Protein AF-Q93AT0-F1 (afdb_monomer_lite)

Structure (mmCIF, N/CA/C/O backbone):
data_AF-Q93AT0-F1
#
_entry.id   AF-Q93AT0-F1
#
loop_
_atom_site.group_PDB
_atom_site.id
_atom_site.type_symbol
_atom_site.label_atom_id
_atom_site.label_alt_id
_atom_site.label_comp_id
_atom_site.label_asym_id
_atom_site.label_entity_id
_atom_site.label_seq_id
_atom_site.pdbx_PDB_ins_code
_atom_site.Cartn_x
_atom_site.Cartn_y
_atom_site.Cartn_z
_atom_site.occupancy
_atom_site.B_iso_or_equiv
_atom_site.auth_seq_id
_atom_site.auth_comp_id
_atom_site.auth_asym_id
_atom_site.auth_atom_id
_atom_site.pdbx_PDB_model_num
ATOM 1 N N . MET A 1 1 ? 16.546 -4.345 -29.088 1.00 48.41 1 MET A N 1
ATOM 2 C CA . MET A 1 1 ? 15.826 -3.718 -27.964 1.00 48.41 1 MET A CA 1
ATOM 3 C C . MET A 1 1 ? 16.882 -3.041 -27.112 1.00 48.41 1 MET A C 1
ATOM 5 O O . MET A 1 1 ? 17.899 -3.671 -26.851 1.00 48.41 1 MET A O 1
ATOM 9 N N . SER A 1 2 ? 16.744 -1.742 -26.858 1.00 53.97 2 SER A N 1
ATOM 10 C CA . SER A 1 2 ? 17.740 -0.960 -26.116 1.00 53.97 2 SER A CA 1
ATOM 11 C C . SER A 1 2 ? 17.658 -1.329 -24.639 1.00 53.97 2 SER A C 1
ATOM 13 O O . SER A 1 2 ? 16.603 -1.132 -24.048 1.00 53.97 2 SER A O 1
ATOM 15 N N . PHE A 1 3 ? 18.753 -1.814 -24.052 1.00 60.50 3 PHE A N 1
ATOM 16 C CA . PHE A 1 3 ? 18.858 -2.118 -22.617 1.00 60.50 3 PHE A CA 1
ATOM 17 C C . PHE A 1 3 ? 18.439 -0.948 -21.702 1.00 60.50 3 PHE A C 1
ATOM 19 O O . PHE A 1 3 ? 18.076 -1.178 -20.560 1.00 60.50 3 PHE A O 1
ATOM 26 N N . GLY A 1 4 ? 18.452 0.297 -22.195 1.00 66.62 4 GLY A N 1
ATOM 27 C CA . GLY A 1 4 ? 18.041 1.465 -21.410 1.00 66.62 4 GLY A CA 1
ATOM 28 C C . GLY A 1 4 ? 16.530 1.609 -21.192 1.00 66.62 4 GLY A C 1
ATOM 29 O O . GLY A 1 4 ? 16.137 2.235 -20.219 1.00 66.62 4 GLY A O 1
ATOM 30 N N . ALA A 1 5 ? 15.687 1.033 -22.056 1.00 72.88 5 ALA A N 1
ATOM 31 C CA . ALA A 1 5 ? 14.231 1.139 -21.902 1.00 72.88 5 ALA A CA 1
ATOM 32 C C . ALA A 1 5 ? 13.705 0.234 -20.775 1.00 72.88 5 ALA A C 1
ATOM 34 O O . ALA A 1 5 ? 12.802 0.624 -20.048 1.00 72.88 5 ALA A O 1
ATOM 35 N N . ASP A 1 6 ? 14.298 -0.951 -20.601 1.00 83.00 6 ASP A N 1
ATOM 36 C CA . ASP A 1 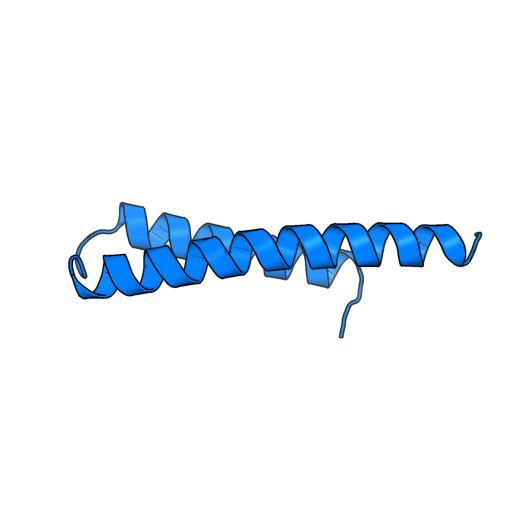6 ? 13.912 -1.877 -19.529 1.00 83.00 6 ASP A CA 1
ATOM 37 C C . ASP A 1 6 ? 14.316 -1.332 -18.144 1.00 83.00 6 ASP A C 1
ATOM 39 O O . ASP A 1 6 ? 13.591 -1.516 -17.169 1.00 83.00 6 ASP A O 1
ATOM 43 N N . GLU A 1 7 ? 15.441 -0.611 -18.059 1.00 86.31 7 GLU A N 1
ATOM 44 C CA . GLU A 1 7 ? 15.901 0.045 -16.827 1.00 86.31 7 GLU A CA 1
ATOM 45 C C . GLU A 1 7 ? 15.032 1.255 -16.449 1.00 86.31 7 GLU A C 1
ATOM 47 O O . GLU A 1 7 ? 14.712 1.430 -15.279 1.00 86.31 7 GLU A O 1
ATOM 52 N N . GLU A 1 8 ? 14.597 2.062 -17.421 1.00 89.19 8 GLU A N 1
ATOM 53 C CA . GLU A 1 8 ? 13.664 3.174 -17.182 1.00 89.19 8 GLU A CA 1
ATOM 54 C C . GLU A 1 8 ? 12.326 2.666 -16.622 1.00 89.19 8 GLU A C 1
ATOM 56 O O . GLU A 1 8 ? 11.875 3.135 -15.581 1.00 89.19 8 GLU A O 1
ATOM 61 N N . ILE A 1 9 ? 11.753 1.624 -17.236 1.00 89.94 9 ILE A N 1
ATOM 62 C CA . ILE A 1 9 ? 10.501 1.012 -16.765 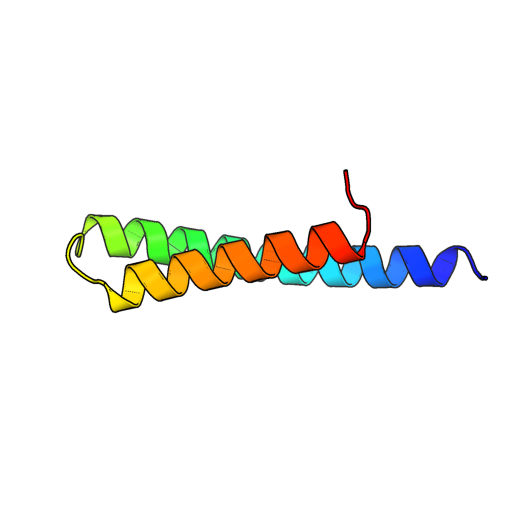1.00 89.94 9 ILE A CA 1
ATOM 63 C C . ILE A 1 9 ? 10.680 0.396 -15.368 1.00 89.94 9 ILE A C 1
ATOM 65 O O . ILE A 1 9 ? 9.784 0.498 -14.528 1.00 89.94 9 ILE A O 1
ATOM 69 N N . LEU A 1 10 ? 11.824 -0.244 -15.098 1.00 90.94 10 LEU A N 1
ATOM 70 C CA . LEU A 1 10 ? 12.122 -0.779 -13.770 1.00 90.94 10 LEU A CA 1
ATOM 71 C C . LEU A 1 10 ? 12.170 0.335 -12.720 1.00 90.94 10 LEU A C 1
ATOM 73 O O . LEU A 1 10 ? 11.615 0.166 -11.638 1.00 90.94 10 LEU A O 1
ATOM 77 N N . GLN A 1 11 ? 12.814 1.461 -13.025 1.00 92.69 11 GLN A N 1
ATOM 78 C CA . GLN A 1 11 ? 12.909 2.583 -12.094 1.00 92.69 11 GLN A CA 1
ATOM 79 C C . GLN A 1 11 ? 11.547 3.223 -11.829 1.00 92.69 11 GLN A C 1
ATOM 81 O O . GLN A 1 11 ? 11.221 3.466 -10.667 1.00 92.69 11 GLN A O 1
ATOM 86 N N . ASP A 1 12 ? 10.729 3.416 -12.864 1.00 93.56 12 ASP A N 1
ATOM 87 C CA . ASP A 1 12 ? 9.359 3.916 -12.711 1.00 93.56 12 ASP A CA 1
ATOM 88 C C . ASP A 1 12 ? 8.532 2.995 -11.805 1.00 93.56 12 ASP A C 1
ATOM 90 O O . ASP A 1 12 ? 7.875 3.457 -10.871 1.00 93.56 12 ASP A O 1
ATOM 94 N N . PHE A 1 13 ? 8.633 1.677 -12.010 1.00 94.31 13 PHE A N 1
ATOM 95 C CA . PHE A 1 13 ? 7.975 0.704 -11.141 1.00 94.31 13 PHE A CA 1
ATOM 96 C C . PHE A 1 13 ? 8.480 0.761 -9.700 1.00 94.31 13 PHE A C 1
ATOM 98 O O . PHE A 1 13 ? 7.673 0.674 -8.779 1.00 94.31 13 PHE A O 1
ATOM 105 N N . LEU A 1 14 ? 9.791 0.882 -9.474 1.00 95.31 14 LEU A N 1
ATOM 106 C CA . LEU A 1 14 ? 10.344 0.950 -8.118 1.00 95.31 14 LEU A CA 1
ATOM 107 C C . LEU A 1 14 ? 9.861 2.200 -7.371 1.00 95.31 14 LEU A C 1
ATOM 109 O O . LEU A 1 14 ? 9.582 2.113 -6.174 1.00 95.31 14 LEU A O 1
ATOM 113 N N . VAL A 1 15 ? 9.729 3.332 -8.068 1.00 96.94 15 VAL A N 1
ATOM 114 C CA . VAL A 1 15 ? 9.161 4.564 -7.506 1.00 96.94 15 VAL A CA 1
ATOM 115 C C . VAL A 1 15 ? 7.686 4.361 -7.156 1.00 96.94 15 VAL A C 1
ATOM 117 O O . VAL A 1 15 ? 7.316 4.541 -5.998 1.00 96.94 15 VAL A O 1
ATOM 120 N N . GLU A 1 16 ? 6.864 3.902 -8.104 1.00 96.56 16 GLU A N 1
ATOM 121 C CA . GLU A 1 16 ? 5.428 3.672 -7.880 1.00 96.56 16 GLU A CA 1
ATOM 122 C C . GLU A 1 16 ? 5.179 2.633 -6.771 1.00 96.56 16 GLU A C 1
ATOM 124 O O . GLU A 1 16 ? 4.341 2.826 -5.889 1.00 96.56 16 GLU A O 1
ATOM 129 N N . ALA A 1 17 ? 5.937 1.534 -6.765 1.00 97.12 17 ALA A N 1
ATOM 130 C CA . ALA A 1 17 ? 5.848 0.515 -5.727 1.00 97.12 17 ALA A CA 1
ATOM 131 C C . ALA A 1 17 ? 6.220 1.078 -4.350 1.00 97.12 17 ALA A C 1
ATOM 133 O O . ALA A 1 17 ? 5.575 0.727 -3.363 1.00 97.12 17 ALA A O 1
ATOM 134 N N . GLY A 1 18 ? 7.226 1.954 -4.278 1.00 97.56 18 GLY A N 1
ATOM 135 C CA . GLY A 1 18 ? 7.602 2.652 -3.051 1.00 97.56 18 GLY A CA 1
ATOM 136 C C . GLY A 1 18 ? 6.461 3.501 -2.492 1.00 97.56 18 GLY A C 1
ATOM 137 O O . GLY A 1 18 ? 6.117 3.356 -1.321 1.00 97.56 18 GLY A O 1
ATOM 138 N N . GLU A 1 19 ? 5.825 4.311 -3.339 1.00 98.25 19 GLU A N 1
ATOM 139 C CA . GLU A 1 19 ? 4.684 5.158 -2.959 1.00 98.25 19 GLU A CA 1
ATOM 140 C C . GLU A 1 19 ? 3.488 4.323 -2.475 1.00 98.25 19 GLU A C 1
ATOM 142 O O . GLU A 1 19 ? 2.886 4.613 -1.438 1.00 98.25 19 GLU A O 1
ATOM 147 N N . ILE A 1 20 ? 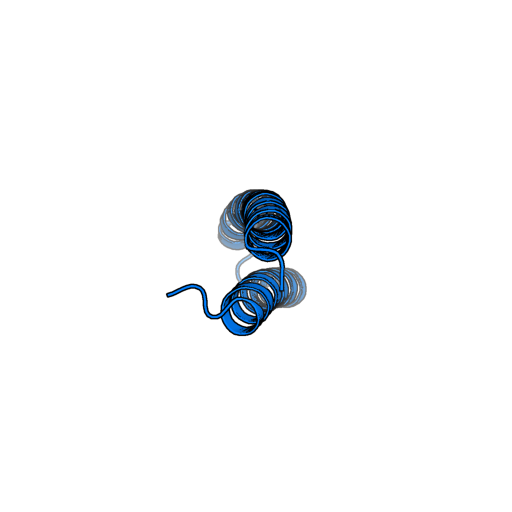3.173 3.228 -3.179 1.00 98.12 20 ILE A N 1
ATOM 148 C CA . ILE A 1 20 ? 2.101 2.312 -2.768 1.00 98.12 20 ILE A CA 1
ATOM 149 C C . ILE A 1 20 ? 2.429 1.667 -1.416 1.00 98.12 20 ILE A C 1
ATOM 151 O O . ILE A 1 20 ? 1.547 1.539 -0.568 1.00 98.12 20 ILE A O 1
ATOM 155 N N . LEU A 1 21 ? 3.676 1.243 -1.194 1.00 98.19 21 LEU A N 1
ATOM 156 C CA . LEU A 1 21 ? 4.090 0.613 0.062 1.00 98.19 21 LEU A CA 1
ATOM 157 C C . LEU A 1 21 ? 4.061 1.588 1.245 1.00 98.19 21 LEU A C 1
ATOM 159 O O . LEU A 1 21 ? 3.684 1.181 2.345 1.00 98.19 21 LEU A O 1
ATOM 163 N N . GLU A 1 22 ? 4.402 2.859 1.030 1.00 98.44 22 GLU A N 1
ATOM 164 C CA . GLU A 1 22 ? 4.270 3.907 2.045 1.00 98.44 22 GLU A CA 1
ATOM 165 C C . GLU A 1 22 ? 2.800 4.090 2.447 1.00 98.44 22 GLU A C 1
ATOM 167 O O . GLU A 1 22 ? 2.463 3.978 3.628 1.00 98.44 22 GLU A O 1
ATOM 172 N N . GLN A 1 23 ? 1.899 4.218 1.467 1.00 98.38 23 GLN A N 1
ATOM 173 C CA . GLN A 1 23 ? 0.459 4.294 1.722 1.00 98.38 23 GLN A CA 1
ATOM 174 C C . GLN A 1 23 ? -0.069 3.042 2.445 1.00 98.38 23 GLN A C 1
ATOM 176 O O . GLN A 1 23 ? -0.875 3.141 3.373 1.00 98.38 23 GLN A O 1
ATOM 181 N N . LEU A 1 24 ? 0.372 1.847 2.039 1.00 98.56 24 LEU A N 1
ATOM 182 C CA . LEU A 1 24 ? -0.028 0.593 2.681 1.00 98.56 24 LEU A CA 1
ATOM 183 C C . LEU A 1 24 ? 0.411 0.537 4.145 1.00 98.56 24 LEU A C 1
ATOM 185 O O . LEU A 1 24 ? -0.337 0.025 4.977 1.00 98.56 24 LEU A O 1
ATOM 189 N N . SER A 1 25 ? 1.591 1.069 4.472 1.00 98.25 25 SER A N 1
ATOM 190 C CA . SER A 1 25 ? 2.069 1.151 5.852 1.00 98.25 25 SER A CA 1
ATOM 191 C C . SER A 1 25 ? 1.127 1.991 6.718 1.00 98.25 25 SER A C 1
ATOM 193 O O . SER A 1 25 ? 0.758 1.565 7.811 1.00 98.25 25 SER A O 1
ATOM 195 N N . GLU A 1 26 ? 0.690 3.153 6.230 1.00 98.38 26 GLU A N 1
ATOM 196 C CA . GLU A 1 26 ? -0.268 4.005 6.947 1.00 98.38 26 GLU A CA 1
ATOM 197 C C . GLU A 1 26 ? -1.623 3.310 7.132 1.00 98.38 26 GLU A C 1
ATOM 199 O O . GLU A 1 26 ? -2.178 3.295 8.231 1.00 98.38 26 GLU A O 1
ATOM 204 N N . GLN A 1 27 ? -2.126 2.666 6.076 1.00 98.44 27 GLN A N 1
ATOM 205 C CA . GLN A 1 27 ? -3.398 1.941 6.111 1.00 98.44 27 GLN A CA 1
ATOM 206 C C . GLN A 1 27 ? -3.369 0.739 7.059 1.00 98.44 27 GLN A C 1
ATOM 208 O O . GLN A 1 27 ? -4.369 0.452 7.714 1.00 98.44 27 GLN A O 1
ATOM 213 N N . LEU A 1 28 ? -2.238 0.034 7.155 1.00 98.38 28 LEU A N 1
ATOM 214 C CA . LEU A 1 28 ? -2.070 -1.072 8.099 1.00 98.38 28 LEU A CA 1
ATOM 215 C C . LEU A 1 28 ? -2.125 -0.579 9.548 1.00 98.38 28 LEU A C 1
ATOM 217 O O . LEU A 1 28 ? -2.809 -1.198 10.360 1.00 98.38 28 LEU A O 1
ATOM 221 N N . VAL A 1 29 ? -1.486 0.554 9.857 1.00 98.19 29 VAL A N 1
ATOM 222 C CA . VAL A 1 29 ? -1.587 1.186 11.185 1.00 98.19 29 VAL A CA 1
ATOM 223 C C . VAL A 1 29 ? -3.023 1.639 11.467 1.00 98.19 29 VAL A C 1
ATOM 225 O O . VAL A 1 29 ? -3.534 1.443 12.567 1.00 98.19 29 VAL A O 1
ATOM 228 N N . GLU A 1 30 ? -3.720 2.204 10.477 1.00 98.25 30 GLU A N 1
ATOM 229 C CA . GLU A 1 30 ? -5.137 2.561 10.618 1.00 98.25 30 GLU A CA 1
ATOM 230 C C . GLU A 1 30 ? -6.005 1.324 10.906 1.00 98.25 30 GLU A C 1
ATOM 232 O O . GLU A 1 30 ? -6.882 1.368 11.777 1.00 98.25 30 GLU A O 1
ATOM 237 N N . LEU A 1 31 ? -5.726 0.199 10.239 1.00 98.44 31 LEU A N 1
ATOM 238 C CA . LEU A 1 31 ? -6.461 -1.055 10.400 1.00 98.44 31 LEU A CA 1
ATOM 239 C C . LEU A 1 31 ? -6.333 -1.623 11.818 1.00 98.44 31 LEU A C 1
ATOM 241 O O . LEU A 1 31 ? -7.304 -2.178 12.326 1.00 98.44 31 LEU A O 1
ATOM 245 N N . GLU A 1 32 ? -5.199 -1.429 12.498 1.00 97.94 32 GLU A N 1
ATOM 246 C CA . GLU A 1 32 ? -5.048 -1.811 13.912 1.00 97.94 32 GLU A CA 1
ATOM 247 C C . GLU A 1 32 ? -6.101 -1.142 14.808 1.00 97.94 32 GLU A C 1
ATOM 249 O O . GLU A 1 32 ? -6.575 -1.742 15.775 1.00 97.94 32 GLU A O 1
ATOM 254 N N . SER A 1 33 ? -6.505 0.088 14.474 1.00 97.62 33 SER A N 1
ATOM 255 C CA . SER A 1 33 ? -7.542 0.825 15.203 1.00 97.62 33 SER A CA 1
ATOM 256 C C . SER A 1 33 ? -8.969 0.495 14.744 1.00 97.62 33 SER A C 1
ATOM 258 O O . SER A 1 33 ? -9.917 0.678 15.511 1.00 97.62 33 SER A O 1
ATOM 260 N N . ARG A 1 34 ? -9.132 -0.005 13.509 1.00 97.31 34 ARG A N 1
ATOM 261 C CA . ARG A 1 34 ? -10.422 -0.367 12.896 1.00 97.31 34 ARG A CA 1
ATOM 262 C C . ARG A 1 34 ? -10.397 -1.776 12.275 1.00 97.31 34 ARG A C 1
ATOM 264 O O . ARG A 1 34 ? -10.583 -1.911 11.066 1.00 97.31 34 ARG A O 1
ATOM 271 N N . PRO A 1 35 ? -10.216 -2.843 13.070 1.00 96.75 35 PRO A N 1
ATOM 272 C CA . PRO A 1 35 ? -9.964 -4.188 12.542 1.00 96.75 35 PRO A CA 1
ATOM 273 C C . PRO A 1 35 ? -11.132 -4.788 11.743 1.00 96.75 35 PRO A C 1
ATOM 275 O O . PRO A 1 35 ? -10.911 -5.639 10.885 1.00 96.75 35 PRO A O 1
ATOM 278 N N . ASP A 1 36 ? -12.364 -4.336 11.994 1.00 98.06 36 ASP A N 1
ATOM 279 C CA . ASP A 1 36 ? -13.571 -4.812 11.302 1.00 98.06 36 ASP A CA 1
ATOM 280 C C . ASP A 1 36 ? -13.898 -4.002 10.031 1.00 98.06 36 ASP A C 1
ATOM 282 O O . ASP A 1 36 ? -14.935 -4.213 9.395 1.00 98.06 36 ASP A O 1
ATOM 286 N N . ASP A 1 37 ? -13.034 -3.058 9.651 1.00 98.56 37 ASP A N 1
ATOM 287 C CA . ASP A 1 37 ? -13.223 -2.242 8.460 1.00 98.56 37 ASP A CA 1
ATOM 288 C C . ASP A 1 37 ? -12.846 -3.012 7.188 1.00 98.56 37 ASP A C 1
ATOM 290 O O . ASP A 1 37 ? -11.700 -3.032 6.726 1.00 98.56 37 ASP A O 1
ATOM 294 N N . ALA A 1 38 ? -13.852 -3.662 6.607 1.00 98.06 38 ALA A N 1
ATOM 295 C CA . ALA A 1 38 ? -13.697 -4.433 5.384 1.00 98.06 38 ALA A CA 1
ATOM 296 C C . ALA A 1 38 ? -13.265 -3.575 4.181 1.00 98.06 38 ALA A C 1
ATOM 298 O O . ALA A 1 38 ? -12.571 -4.080 3.298 1.00 98.06 38 ALA A O 1
ATOM 299 N N . ASP A 1 39 ? -13.646 -2.297 4.120 1.00 98.50 39 ASP A N 1
ATOM 300 C CA . ASP A 1 39 ? -13.287 -1.421 3.003 1.00 98.50 39 ASP A CA 1
ATOM 301 C C . ASP A 1 39 ? -11.804 -1.043 3.053 1.00 98.50 39 ASP A C 1
ATOM 303 O O . ASP A 1 39 ? -11.123 -1.097 2.021 1.00 98.50 39 ASP A O 1
ATOM 307 N N . LEU A 1 40 ? -11.287 -0.754 4.251 1.00 98.38 40 LEU A N 1
ATOM 308 C CA . LEU A 1 40 ? -9.863 -0.529 4.499 1.00 98.38 40 LEU A CA 1
ATOM 309 C C . LEU A 1 40 ? -9.041 -1.787 4.199 1.00 98.38 40 LEU A C 1
ATOM 311 O O . LEU A 1 40 ? -8.062 -1.721 3.454 1.00 98.38 40 LEU A O 1
ATOM 315 N N . LEU A 1 41 ? -9.479 -2.953 4.684 1.00 98.38 41 LEU A N 1
ATOM 316 C CA . LEU A 1 41 ? -8.822 -4.227 4.383 1.00 98.38 41 LEU A CA 1
ATOM 317 C C . LEU A 1 41 ? -8.785 -4.510 2.871 1.00 98.38 41 LEU A C 1
ATOM 319 O O . LEU A 1 41 ? -7.759 -4.927 2.328 1.00 98.38 41 LEU A O 1
ATOM 323 N N . ASN A 1 42 ? -9.885 -4.241 2.165 1.00 98.44 42 ASN A N 1
ATOM 324 C CA . ASN A 1 42 ? -9.953 -4.390 0.714 1.00 98.44 42 ASN A CA 1
ATOM 325 C C . ASN A 1 42 ? -9.044 -3.391 -0.019 1.00 98.44 42 ASN A C 1
ATOM 327 O O . ASN A 1 42 ? -8.495 -3.727 -1.071 1.00 98.44 42 ASN A O 1
ATOM 331 N N . ALA A 1 43 ? -8.880 -2.170 0.498 1.00 98.31 43 ALA A N 1
ATOM 332 C CA . ALA A 1 43 ? -7.942 -1.195 -0.053 1.00 98.31 43 ALA A CA 1
ATOM 333 C C . ALA A 1 43 ? -6.490 -1.678 0.077 1.00 98.31 43 ALA A C 1
ATOM 335 O O . ALA A 1 43 ? -5.774 -1.697 -0.926 1.00 98.31 43 ALA A O 1
ATOM 336 N N . ILE A 1 44 ? -6.111 -2.177 1.257 1.00 98.56 44 ILE A N 1
ATOM 337 C CA . ILE A 1 44 ? -4.788 -2.758 1.523 1.00 98.56 44 ILE A CA 1
ATOM 338 C C . ILE A 1 44 ? -4.512 -3.934 0.578 1.00 98.56 44 ILE A C 1
ATOM 340 O O . ILE A 1 44 ? -3.470 -3.999 -0.076 1.00 98.56 44 ILE A O 1
ATOM 344 N N . PHE A 1 45 ? -5.478 -4.848 0.438 1.00 98.38 45 PHE A N 1
ATOM 345 C CA . PHE A 1 45 ? -5.359 -5.982 -0.478 1.00 98.38 45 PHE A CA 1
ATOM 346 C C . PHE A 1 45 ? -5.116 -5.536 -1.926 1.00 98.38 45 PHE A C 1
ATOM 348 O O . PHE A 1 45 ? -4.258 -6.096 -2.613 1.00 98.38 45 PHE A O 1
ATOM 355 N N . ARG A 1 46 ? -5.849 -4.518 -2.399 1.00 98.44 46 ARG A N 1
ATOM 356 C CA . ARG A 1 46 ? -5.667 -3.975 -3.752 1.00 98.44 46 ARG A CA 1
ATOM 357 C C . ARG A 1 46 ? -4.280 -3.368 -3.942 1.00 98.44 46 ARG A C 1
ATOM 359 O O . ARG A 1 46 ? -3.680 -3.631 -4.979 1.00 98.44 46 ARG A O 1
ATOM 366 N N . GLY A 1 47 ? -3.753 -2.632 -2.962 1.00 98.19 47 GLY A N 1
ATOM 367 C CA . GLY A 1 47 ? -2.402 -2.067 -3.053 1.00 98.19 47 GLY A CA 1
ATOM 368 C C . GLY A 1 47 ? -1.336 -3.154 -3.219 1.00 98.19 47 GLY A C 1
ATOM 369 O O . GLY A 1 47 ? -0.566 -3.119 -4.179 1.00 98.19 47 GLY A O 1
ATOM 370 N N . PHE A 1 48 ? -1.361 -4.199 -2.382 1.00 98.06 48 PHE A N 1
ATOM 371 C CA . PHE A 1 48 ? -0.456 -5.34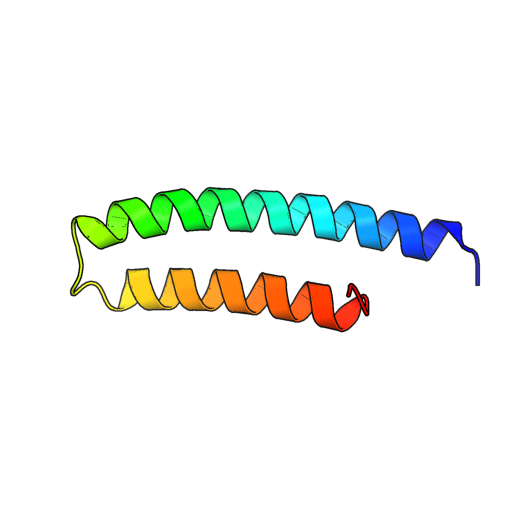5 -2.555 1.00 98.06 48 PHE A CA 1
ATOM 372 C C . PHE A 1 48 ? -0.652 -6.054 -3.902 1.00 98.06 48 PHE A C 1
ATOM 374 O O . PHE A 1 48 ? 0.318 -6.491 -4.528 1.00 98.06 48 PHE A O 1
ATOM 381 N N . HIS A 1 49 ? -1.897 -6.172 -4.375 1.00 97.56 49 HIS A N 1
ATOM 382 C CA . HIS A 1 49 ? -2.189 -6.778 -5.670 1.00 97.56 49 HIS A CA 1
ATOM 383 C C . HIS A 1 49 ? -1.569 -5.991 -6.836 1.00 97.56 49 HIS A C 1
ATOM 385 O O . HIS A 1 49 ? -1.064 -6.616 -7.771 1.00 97.56 49 HIS A O 1
ATOM 391 N N . THR A 1 50 ? -1.582 -4.657 -6.780 1.00 96.88 50 THR A N 1
ATOM 392 C CA . THR A 1 50 ? -0.951 -3.785 -7.782 1.00 96.88 50 THR A CA 1
ATOM 393 C C . THR A 1 50 ? 0.561 -3.985 -7.816 1.00 96.88 50 THR A C 1
ATOM 395 O O . THR A 1 50 ? 1.097 -4.294 -8.878 1.00 96.88 50 THR A O 1
ATOM 398 N N . VAL A 1 51 ? 1.235 -3.932 -6.659 1.00 96.06 51 VAL A N 1
ATOM 399 C CA . VAL A 1 51 ? 2.697 -4.127 -6.571 1.00 96.06 51 VAL A CA 1
ATOM 400 C C . VAL A 1 51 ? 3.105 -5.498 -7.116 1.00 96.06 51 VAL A C 1
ATOM 402 O O . VAL A 1 51 ? 3.996 -5.600 -7.957 1.00 96.06 51 VAL A O 1
ATOM 405 N N . LYS A 1 52 ? 2.398 -6.562 -6.712 1.00 94.75 52 LYS A N 1
ATOM 406 C CA . LYS A 1 52 ? 2.617 -7.923 -7.230 1.00 94.75 52 LYS A CA 1
ATOM 407 C C . LYS A 1 52 ? 2.426 -7.995 -8.752 1.00 94.75 52 LYS A C 1
ATOM 409 O O . LYS A 1 52 ? 3.185 -8.680 -9.434 1.00 94.75 52 LYS A O 1
ATOM 414 N N . GLY A 1 53 ? 1.396 -7.331 -9.281 1.00 92.88 53 GLY A N 1
ATOM 415 C CA . GLY A 1 53 ? 1.123 -7.277 -10.718 1.00 92.88 53 GLY A CA 1
ATOM 416 C C . GLY A 1 53 ? 2.250 -6.602 -11.501 1.00 92.88 53 GLY A C 1
ATOM 417 O O . GLY A 1 53 ? 2.700 -7.156 -12.503 1.00 92.88 53 GLY A O 1
ATOM 418 N N . GLY A 1 54 ? 2.742 -5.461 -11.010 1.00 91.44 54 GLY A N 1
ATOM 419 C CA . GLY A 1 54 ? 3.869 -4.739 -11.606 1.00 91.44 54 GLY A CA 1
ATOM 420 C C . GLY A 1 54 ? 5.177 -5.536 -11.566 1.00 91.44 54 GLY A C 1
ATOM 421 O O . GLY A 1 54 ? 5.838 -5.677 -12.593 1.00 91.44 54 GLY A O 1
ATOM 422 N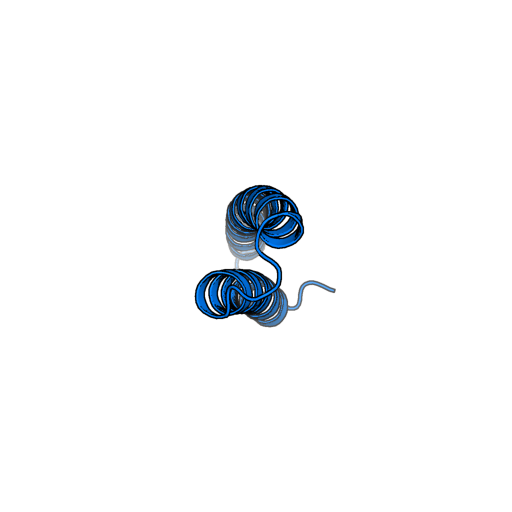 N . ALA A 1 55 ? 5.494 -6.174 -10.433 1.00 90.62 55 ALA A N 1
ATOM 423 C CA . ALA A 1 55 ? 6.678 -7.031 -10.312 1.00 90.62 55 ALA A CA 1
ATOM 424 C C . ALA A 1 55 ? 6.645 -8.210 -11.304 1.00 90.62 55 ALA A C 1
ATOM 426 O O . ALA A 1 55 ? 7.629 -8.491 -11.989 1.00 90.62 55 ALA A O 1
ATOM 427 N N . GLY A 1 56 ? 5.483 -8.864 -11.435 1.00 87.25 56 GLY A N 1
ATOM 428 C CA . GLY A 1 56 ? 5.287 -9.965 -12.380 1.00 87.25 56 GLY A CA 1
ATOM 429 C C . GLY A 1 56 ? 5.396 -9.542 -13.849 1.00 87.25 56 GLY A C 1
ATOM 430 O O . GLY A 1 56 ? 5.866 -10.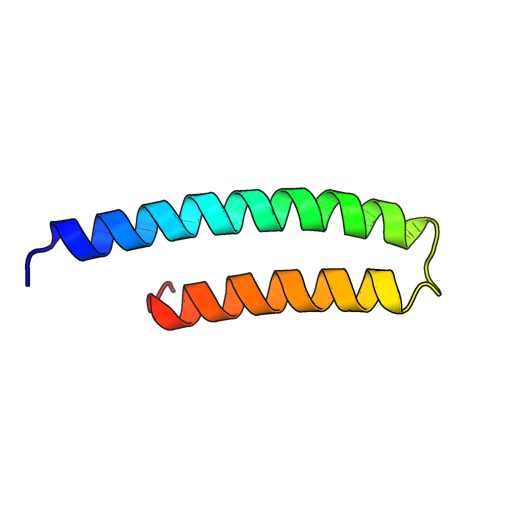328 -14.670 1.00 87.25 56 GLY A O 1
ATOM 431 N N . PHE A 1 57 ? 5.006 -8.307 -14.183 1.00 83.06 57 PHE A N 1
ATOM 432 C CA . PHE A 1 57 ? 5.180 -7.745 -15.526 1.00 83.06 57 PHE A CA 1
ATOM 433 C C . PHE A 1 57 ? 6.661 -7.546 -15.875 1.00 83.06 57 PHE A C 1
ATOM 435 O O . PHE A 1 57 ? 7.065 -7.802 -17.008 1.00 83.06 57 PHE A O 1
ATOM 442 N N . LEU A 1 58 ? 7.476 -7.160 -14.891 1.00 81.25 58 LEU A N 1
ATOM 443 C CA . LEU A 1 58 ? 8.897 -6.873 -15.083 1.00 81.25 58 LEU A CA 1
ATOM 444 C C . LEU A 1 58 ? 9.810 -8.101 -15.010 1.00 81.25 58 LEU A C 1
ATOM 446 O O . LEU A 1 58 ? 11.015 -7.960 -15.192 1.00 81.25 58 LEU A O 1
ATOM 450 N N . GLN A 1 59 ? 9.267 -9.299 -14.743 1.00 70.62 59 GLN A N 1
ATOM 451 C CA . GLN A 1 59 ? 10.066 -10.464 -14.322 1.00 70.62 59 GLN A CA 1
ATOM 452 C C . GLN A 1 59 ? 11.049 -10.095 -13.197 1.00 70.62 59 GLN A C 1
ATOM 454 O O . GLN A 1 59 ? 12.146 -10.652 -13.112 1.00 70.62 59 GLN A O 1
ATOM 459 N N . ALA A 1 60 ? 10.672 -9.123 -12.360 1.00 53.19 60 ALA A N 1
ATOM 460 C CA . ALA A 1 60 ? 11.456 -8.762 -11.197 1.00 53.19 60 ALA A CA 1
ATOM 461 C C . ALA A 1 60 ? 11.483 -10.000 -10.275 1.00 53.19 60 ALA A C 1
ATOM 463 O O . ALA A 1 60 ? 10.411 -10.567 -10.032 1.00 53.19 60 ALA A O 1
ATOM 464 N N . PRO A 1 61 ? 12.669 -10.487 -9.858 1.00 47.44 61 PRO A N 1
ATOM 465 C CA . PRO A 1 61 ? 12.774 -11.650 -8.979 1.00 47.44 61 PRO A CA 1
ATOM 466 C C . PRO A 1 61 ? 12.059 -11.444 -7.639 1.00 47.44 61 PRO A C 1
ATOM 468 O O . PRO A 1 61 ? 11.971 -10.284 -7.176 1.00 47.44 61 PRO A O 1
#

Secondary structure (DSSP, 8-state):
--HHHHHHHHHHHHHHHHHHHHHHHHHHHHHHH-TT-HHHHHHHHHHHHHHHHHHHHTT--

Sequence (61 aa):
MSFGADEEILQDFLVEAGEILEQLSEQLVELESRPDDADLLNAIFRGFHTVKGGAGFLQAP

InterPro domains:
  IPR008207 Signal transduction histidine kinase, phosphotransfer (Hpt) domain [PF01627] (8-61)
  IPR008207 Signal transduction histidine kinase, phosphotransfer (Hpt) domain [PS50894] (2-61)
  IPR008207 Signal transduction histidine kinase, phosphotransfer (Hpt) domain [cd00088] (6-61)
  IPR036641 HPT domain superfamily [G3DSA:1.20.120.160] (3-61)
  IPR036641 HPT domain superfamily [SSF47226] (6-60)
  IPR051315 Bacterial Chemotaxis Sensor Histidine Kinase CheA [PTHR43395] (6-58)

Radius of gyration: 14.54 Å; chains: 1; bounding box: 33×17×43 Å

Foldseek 3Di:
DDPVVLVVLVVVLVVVLVVLVVVLVVLVVVCVVVVVPPVSVVSSVVSVVVNVVSCVVSVND

pLDDT: mean 90.74, std 13.37, range [47.44, 98.56]

Organism: Pseudomonas syringae pv. syringae (NCBI:txid321)